Protein AF-A0A8E2AGD1-F1 (afdb_monomer_lite)

Secondary structure (DSSP, 8-state):
---HHHHHHHHHHHHHHHHHHHHTT--SS--HHHHHHHHHHHTTT-TTHHHHHHHHHHHHTTT-TTHHHHHHSHHHHHHHHHHHHHTPPP--PPPPPPHHHHHHHHHHHHHH--HHHHHHHH-

Foldseek 3Di:
DDDPVRLVLLVVLQVLLVCVCVVVVHDSALALVSLLVQLLVVLVPDLCSVVSLVSNCVVCCVVHVCSVVSCVPPSNVVSNVVSNVVPPDPPPDDDPCDPVNLVVLLVVLVVVPDPVSPVVNPD

Organism: NCBI:txid1052685

InterPro domains:
  IPR010998 Integrase/recombinase, N-terminal [G3DSA:1.10.150.130] (1-90)

Sequence (123 aa):
AIELSSAKHYATGARDYISFCLSHSLPLDPTPQTLARYIAYTSRYIASAPKYLTGARHFLRELYPEFEQNRAHPMVQAVIAGSRKVRADPVHRKLPLRTADLLTFANIADMSHDFDDLLFATI

Structure (mmCIF, N/CA/C/O backbone):
data_AF-A0A8E2AGD1-F1
#
_entry.id   AF-A0A8E2AGD1-F1
#
loop_
_atom_site.group_PDB
_atom_site.id
_atom_site.type_symbol
_atom_site.label_atom_id
_atom_site.label_alt_id
_atom_site.label_comp_id
_atom_site.label_asym_id
_atom_site.label_entity_id
_atom_site.label_seq_id
_atom_site.pdbx_PDB_ins_code
_atom_site.Cartn_x
_atom_site.Cartn_y
_atom_site.Cartn_z
_atom_site.occupancy
_atom_site.B_iso_or_equiv
_atom_site.auth_seq_id
_atom_site.auth_comp_id
_atom_site.auth_asym_id
_atom_site.auth_atom_id
_atom_site.pdbx_PDB_model_num
ATOM 1 N N . ALA A 1 1 ? -17.590 15.506 -8.412 1.00 50.31 1 ALA A N 1
ATOM 2 C CA . ALA A 1 1 ? -18.253 14.185 -8.436 1.00 50.31 1 ALA A CA 1
ATOM 3 C C . ALA A 1 1 ? -17.175 13.105 -8.489 1.00 50.31 1 ALA A C 1
ATOM 5 O O . ALA A 1 1 ? -16.138 13.358 -9.088 1.00 50.31 1 ALA A O 1
ATOM 6 N N . ILE A 1 2 ? -17.357 11.965 -7.816 1.00 56.75 2 ILE A N 1
ATOM 7 C CA . ILE A 1 2 ? -16.399 10.846 -7.876 1.00 56.75 2 ILE A CA 1
ATOM 8 C C . ILE A 1 2 ? -16.702 10.038 -9.143 1.00 56.75 2 ILE A C 1
ATOM 10 O O . ILE A 1 2 ? -17.849 9.660 -9.357 1.00 56.75 2 ILE A O 1
ATOM 14 N N . GLU A 1 3 ? -15.683 9.770 -9.958 1.00 68.12 3 GLU A N 1
ATOM 15 C CA . GLU A 1 3 ? -15.784 8.893 -11.132 1.00 68.12 3 GLU A CA 1
ATOM 16 C C . GLU A 1 3 ? -16.356 7.514 -10.762 1.00 68.12 3 GLU A C 1
ATOM 18 O O . GLU A 1 3 ? -15.960 6.909 -9.759 1.00 68.12 3 GLU A O 1
ATOM 23 N N . LEU A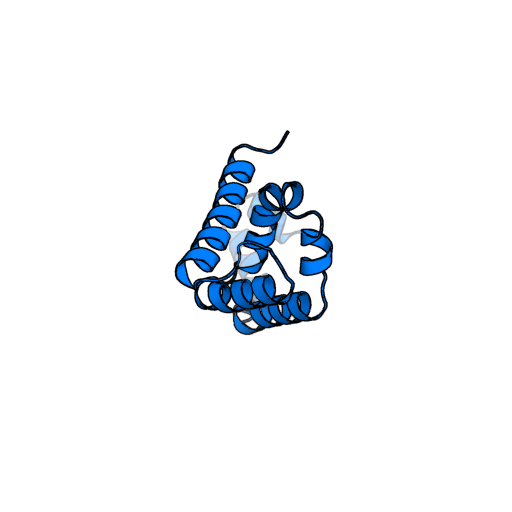 1 4 ? -17.267 6.983 -11.581 1.00 63.03 4 LEU A N 1
ATOM 24 C CA . LEU A 1 4 ? -18.027 5.763 -11.269 1.00 63.03 4 LEU A CA 1
ATOM 25 C C . LEU A 1 4 ? -17.120 4.531 -11.057 1.00 63.03 4 LEU A C 1
ATOM 27 O O . LEU A 1 4 ? -17.408 3.659 -10.234 1.00 63.03 4 LEU A O 1
ATOM 31 N N . SER A 1 5 ? -16.003 4.468 -11.788 1.00 61.12 5 SER A N 1
ATOM 32 C CA . SER A 1 5 ? -14.964 3.437 -11.647 1.00 61.12 5 SER A CA 1
ATOM 33 C C . SER A 1 5 ? -14.234 3.544 -10.304 1.00 61.12 5 SER A C 1
ATOM 35 O O . SER A 1 5 ? -14.063 2.545 -9.601 1.00 61.12 5 SER A O 1
ATOM 37 N N . SER A 1 6 ? -13.894 4.766 -9.893 1.00 63.91 6 SER A N 1
ATOM 38 C CA . SER A 1 6 ? -13.265 5.061 -8.603 1.00 63.91 6 SER A CA 1
ATOM 39 C C . SER A 1 6 ? -14.185 4.708 -7.431 1.00 63.91 6 SER A C 1
ATOM 41 O O . SER A 1 6 ? -13.730 4.113 -6.454 1.00 63.91 6 SER A O 1
ATOM 43 N N . ALA A 1 7 ? -15.491 4.969 -7.549 1.00 64.31 7 ALA A N 1
ATOM 44 C CA . ALA A 1 7 ? -16.475 4.603 -6.528 1.00 64.31 7 ALA A CA 1
ATOM 45 C C . ALA A 1 7 ? -16.558 3.078 -6.303 1.00 64.31 7 ALA A C 1
ATOM 47 O O . ALA A 1 7 ? -16.584 2.614 -5.159 1.00 64.31 7 ALA A O 1
ATOM 48 N N . LYS A 1 8 ? -16.524 2.277 -7.381 1.00 66.00 8 LYS A N 1
ATOM 49 C CA . LYS A 1 8 ? -16.499 0.802 -7.292 1.00 66.00 8 LYS A CA 1
ATOM 50 C C . LYS A 1 8 ? -15.231 0.285 -6.606 1.00 66.00 8 LYS A C 1
ATOM 52 O O . LYS A 1 8 ? -15.304 -0.616 -5.762 1.00 66.00 8 LYS A O 1
ATOM 57 N N . HIS A 1 9 ? -14.074 0.864 -6.924 1.00 67.00 9 HIS A N 1
ATOM 58 C CA . HIS A 1 9 ? -12.815 0.500 -6.273 1.00 67.00 9 HIS A CA 1
ATOM 59 C C . HIS A 1 9 ? -12.804 0.865 -4.785 1.00 67.00 9 HIS A C 1
ATOM 61 O O . HIS A 1 9 ? -12.323 0.077 -3.969 1.00 67.00 9 HIS A O 1
ATOM 67 N N . TYR A 1 10 ? -13.411 1.991 -4.398 1.00 73.19 10 TYR A N 1
ATOM 68 C CA . TYR A 1 10 ? -13.533 2.355 -2.986 1.00 73.19 10 TYR A CA 1
ATOM 69 C C . TYR A 1 10 ? -14.416 1.384 -2.202 1.00 73.19 10 TYR A C 1
ATOM 71 O O . TYR A 1 10 ? -14.033 0.965 -1.107 1.00 73.19 10 TYR A O 1
ATOM 79 N N . ALA A 1 11 ? -15.543 0.954 -2.779 1.00 82.44 11 ALA A N 1
ATOM 80 C CA . ALA A 1 11 ? -16.429 -0.014 -2.133 1.00 82.44 11 ALA A CA 1
ATOM 81 C C . ALA A 1 11 ? -15.743 -1.373 -1.923 1.00 82.44 11 ALA A C 1
ATOM 83 O O . ALA A 1 11 ? -16.004 -2.062 -0.939 1.00 82.44 11 ALA A O 1
ATOM 84 N N . THR A 1 12 ? -14.834 -1.747 -2.827 1.00 86.25 12 THR A N 1
ATOM 85 C CA . THR A 1 12 ? -14.038 -2.977 -2.704 1.00 86.25 12 THR A CA 1
ATOM 86 C C . THR A 1 12 ? -13.119 -2.916 -1.483 1.00 86.25 12 THR A C 1
ATOM 88 O O . THR A 1 12 ? -13.115 -3.847 -0.685 1.00 86.25 12 THR A O 1
ATOM 91 N N . GLY A 1 13 ? -12.415 -1.797 -1.278 1.00 87.19 13 GLY A N 1
ATOM 92 C CA . GLY A 1 13 ? -11.527 -1.622 -0.123 1.00 87.19 13 GLY A CA 1
ATOM 93 C C . GLY A 1 13 ? -12.251 -1.680 1.227 1.00 87.19 13 GLY A C 1
ATOM 94 O O . GLY A 1 13 ? -11.738 -2.279 2.168 1.00 87.19 13 GLY A O 1
ATOM 95 N N . ALA A 1 14 ? -13.455 -1.105 1.318 1.00 90.06 14 ALA A N 1
ATOM 96 C CA . ALA A 1 14 ? -14.268 -1.176 2.533 1.00 90.06 14 ALA A CA 1
ATOM 97 C C . ALA A 1 14 ? -14.782 -2.600 2.811 1.00 90.06 14 ALA A C 1
ATOM 99 O O . ALA A 1 14 ? -14.691 -3.078 3.940 1.00 90.06 14 ALA A O 1
ATOM 100 N N . ARG A 1 15 ? -15.278 -3.299 1.779 1.00 92.00 15 ARG A N 1
ATOM 101 C CA . ARG A 1 15 ? -15.746 -4.690 1.907 1.00 92.00 15 ARG A CA 1
ATOM 102 C C . ARG A 1 15 ? -14.629 -5.642 2.317 1.00 92.00 15 ARG A C 1
ATOM 104 O O . ARG A 1 15 ? -14.869 -6.508 3.153 1.00 92.00 15 ARG A O 1
ATOM 111 N N . ASP A 1 16 ? -13.434 -5.470 1.756 1.00 93.00 16 ASP A N 1
ATOM 112 C CA . ASP A 1 16 ? -12.268 -6.293 2.088 1.00 93.00 16 ASP A CA 1
ATOM 113 C C . ASP A 1 16 ? -11.872 -6.124 3.561 1.00 93.00 16 ASP A C 1
ATOM 115 O O . ASP A 1 16 ? -11.746 -7.107 4.290 1.00 93.00 16 ASP A O 1
ATOM 119 N N . TYR A 1 17 ? -11.807 -4.877 4.043 1.00 94.50 17 TYR A N 1
ATOM 120 C CA . TYR A 1 17 ? -11.536 -4.583 5.452 1.00 94.50 17 TYR A CA 1
ATOM 121 C C . TYR A 1 17 ? -12.589 -5.183 6.399 1.00 94.50 17 TYR A C 1
ATOM 123 O O . TYR A 1 17 ? -12.237 -5.837 7.379 1.00 94.50 17 TYR A O 1
ATOM 131 N N . ILE A 1 18 ? -13.881 -5.012 6.094 1.00 94.00 18 ILE A N 1
ATOM 132 C CA . ILE A 1 18 ? -14.968 -5.577 6.911 1.00 94.00 18 ILE A CA 1
ATOM 133 C C . ILE A 1 18 ? -14.879 -7.107 6.931 1.00 94.00 18 ILE A C 1
ATOM 135 O O . ILE A 1 18 ? -14.966 -7.715 7.996 1.00 94.00 18 ILE A O 1
ATOM 139 N N . SER A 1 19 ? -14.653 -7.733 5.774 1.00 95.50 19 SER A N 1
ATOM 140 C CA . SER A 1 19 ? -14.522 -9.191 5.663 1.00 95.50 19 SER A CA 1
ATOM 141 C C . SER A 1 19 ? -13.323 -9.711 6.458 1.00 95.50 19 SER A C 1
ATOM 143 O O . SER A 1 19 ? -13.429 -10.734 7.139 1.00 95.50 19 SER A O 1
ATOM 145 N N . PHE A 1 20 ? -12.197 -8.992 6.437 1.00 96.25 20 PHE A N 1
ATOM 146 C 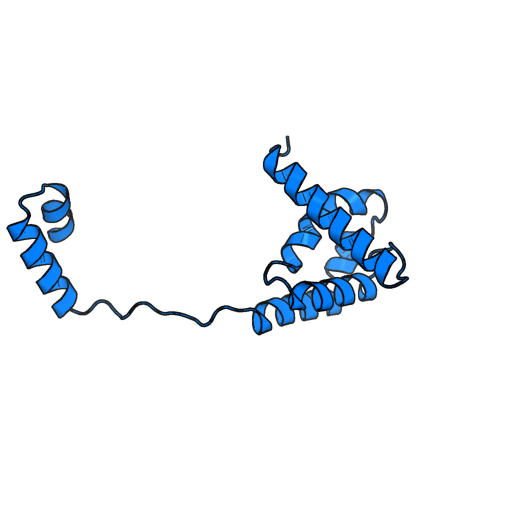CA . PHE A 1 20 ? -11.038 -9.285 7.279 1.00 96.25 20 PHE A CA 1
ATOM 147 C C . PHE A 1 20 ? -11.399 -9.238 8.768 1.00 96.25 20 PHE A C 1
ATOM 149 O O . PHE A 1 20 ? -11.111 -10.193 9.490 1.00 96.25 20 PHE A O 1
ATOM 156 N N . CYS A 1 21 ? -12.063 -8.175 9.226 1.00 96.69 21 CYS A N 1
ATOM 157 C CA . CYS A 1 21 ? -12.432 -8.055 10.633 1.00 96.69 21 CYS A CA 1
ATOM 158 C C . CYS A 1 21 ? -13.396 -9.165 11.071 1.00 96.69 21 CYS A C 1
ATOM 160 O O . CYS A 1 21 ? -13.152 -9.809 12.089 1.00 96.69 21 CYS A O 1
ATOM 162 N N . LEU A 1 22 ? -14.434 -9.450 10.277 1.00 97.19 22 LEU A N 1
ATOM 163 C CA . LEU A 1 22 ? -15.408 -10.502 10.582 1.00 97.19 22 LEU A CA 1
ATOM 164 C C . LEU A 1 22 ? -14.769 -11.897 10.611 1.00 97.19 22 LEU A C 1
ATOM 166 O O . LEU A 1 22 ? -15.014 -12.662 11.538 1.00 97.19 22 LEU A O 1
ATOM 170 N N . SER A 1 23 ? -13.916 -12.218 9.634 1.00 97.31 23 SER A N 1
ATOM 171 C CA . SER A 1 23 ? -13.246 -13.529 9.560 1.00 97.31 23 SER A CA 1
ATOM 172 C C . SER A 1 23 ? -12.233 -13.775 10.681 1.00 97.31 23 SER A C 1
ATOM 174 O O . SER A 1 23 ? -11.959 -14.926 11.010 1.00 97.31 23 SER A O 1
ATOM 176 N N . HIS A 1 24 ? -11.690 -12.713 11.281 1.00 96.88 24 HIS A N 1
ATOM 177 C CA . HIS A 1 24 ? -10.707 -12.797 12.364 1.00 96.88 24 HIS A CA 1
ATOM 178 C C . HIS A 1 24 ? -11.292 -12.432 13.734 1.00 96.88 24 HIS A C 1
ATOM 180 O O . HIS A 1 24 ? -10.533 -12.266 14.690 1.00 96.88 24 HIS A O 1
ATOM 186 N N . SER A 1 25 ? -12.618 -12.287 13.838 1.00 96.75 25 SER A N 1
ATOM 187 C CA . SER A 1 25 ? -13.310 -11.874 15.067 1.00 96.75 25 SER A CA 1
ATOM 188 C C . SER A 1 25 ? -12.734 -10.586 15.676 1.00 96.75 25 SER A C 1
ATOM 190 O O . SER A 1 25 ? -12.612 -10.453 16.894 1.00 96.75 25 SER A O 1
ATOM 192 N N . LEU A 1 26 ? -12.336 -9.638 14.822 1.00 96.00 26 LEU A N 1
ATOM 193 C CA . LEU A 1 26 ? -11.817 -8.332 15.217 1.00 96.00 26 LEU A CA 1
ATOM 194 C C . LEU A 1 26 ? -12.929 -7.273 15.180 1.00 96.00 26 LEU A C 1
ATOM 196 O O . LEU A 1 26 ? -13.821 -7.347 14.331 1.00 96.00 26 LEU A O 1
ATOM 200 N N . PRO A 1 27 ? -12.859 -6.242 16.041 1.00 95.00 27 PRO A N 1
ATOM 201 C CA . PRO A 1 27 ? -13.751 -5.094 15.946 1.00 95.00 27 PRO A CA 1
ATOM 202 C C . PRO A 1 27 ? -13.654 -4.410 14.576 1.00 95.00 27 PRO A C 1
ATOM 204 O O . PRO A 1 27 ? -12.573 -4.320 13.991 1.00 95.00 27 PRO A O 1
ATOM 207 N N . LEU A 1 28 ? -14.780 -3.874 14.096 1.00 94.31 28 LEU A N 1
ATOM 208 C CA . LEU A 1 28 ? -14.819 -3.050 12.881 1.00 94.31 28 LEU A CA 1
ATOM 209 C C . LEU A 1 28 ? -14.176 -1.670 13.077 1.00 94.31 28 LEU A C 1
ATOM 211 O O . LEU A 1 28 ? -13.919 -0.983 12.094 1.00 94.31 28 LEU A O 1
ATOM 215 N N . ASP A 1 29 ? -13.920 -1.277 14.328 1.00 95.19 29 ASP A N 1
ATOM 216 C CA . ASP A 1 29 ? -13.252 -0.024 14.659 1.00 95.19 29 ASP A CA 1
ATOM 217 C C . ASP A 1 29 ? -11.799 -0.018 14.124 1.00 95.19 29 ASP A C 1
ATOM 219 O O . ASP A 1 29 ? -10.974 -0.861 14.523 1.00 95.19 29 ASP A O 1
ATOM 223 N N . PRO A 1 30 ? -11.462 0.920 13.221 1.00 95.62 30 PRO A N 1
ATOM 224 C CA . PRO A 1 30 ? -10.159 1.046 12.586 1.00 95.62 30 PRO A CA 1
ATOM 225 C C . PRO A 1 30 ? -9.120 1.672 13.524 1.00 95.62 30 PRO A C 1
ATOM 227 O O . PRO A 1 30 ? -8.527 2.712 13.231 1.00 95.62 30 PRO A O 1
ATOM 230 N N . THR A 1 31 ? -8.847 1.001 14.643 1.00 96.94 31 THR A N 1
ATOM 231 C CA . THR A 1 31 ? -7.743 1.350 15.546 1.00 96.94 31 THR A CA 1
ATOM 232 C C . THR A 1 31 ? -6.389 1.183 14.842 1.00 96.94 31 THR A C 1
ATOM 234 O O . THR A 1 31 ? -6.277 0.385 13.898 1.00 96.94 31 THR A O 1
ATOM 237 N N . PRO A 1 32 ? -5.311 1.844 15.310 1.00 97.69 32 PRO A N 1
ATOM 238 C CA . PRO A 1 32 ? -3.980 1.663 14.733 1.00 97.69 32 PRO A CA 1
ATOM 239 C C . PRO A 1 32 ? -3.561 0.189 14.667 1.00 97.69 32 PRO A C 1
ATOM 241 O O . PRO A 1 32 ? -2.965 -0.253 13.686 1.00 97.69 32 PRO A O 1
ATOM 244 N N . GLN A 1 33 ? -3.914 -0.598 15.689 1.00 97.44 33 GLN A N 1
ATOM 245 C CA . GLN A 1 33 ? -3.593 -2.021 15.754 1.00 97.44 33 GLN A CA 1
ATOM 246 C C . GLN A 1 33 ? -4.360 -2.830 14.701 1.00 97.44 33 GLN A C 1
ATOM 248 O O . GLN A 1 33 ? -3.759 -3.664 14.018 1.00 97.44 33 GLN A O 1
ATOM 253 N N . THR A 1 34 ? -5.665 -2.585 14.548 1.00 97.00 34 THR A N 1
ATOM 254 C CA . THR A 1 34 ? -6.501 -3.275 13.554 1.00 97.00 34 THR A CA 1
ATOM 255 C C . THR A 1 34 ? -6.047 -2.940 12.136 1.00 97.00 34 THR A C 1
ATOM 257 O O . THR A 1 34 ? -5.862 -3.845 11.322 1.00 97.00 34 THR A O 1
ATOM 260 N N . LEU A 1 35 ? -5.783 -1.660 11.850 1.00 96.38 35 LEU A N 1
ATOM 261 C CA . LEU A 1 35 ? -5.285 -1.210 10.548 1.00 96.38 35 LEU A CA 1
ATOM 262 C C . LEU A 1 35 ? -3.916 -1.816 10.215 1.00 96.38 35 LEU A C 1
ATOM 264 O O . LEU A 1 35 ? -3.714 -2.300 9.101 1.00 96.38 35 LEU A O 1
ATOM 268 N N . ALA A 1 36 ? -2.989 -1.841 11.177 1.00 96.75 36 ALA A N 1
ATOM 269 C CA . ALA A 1 36 ? -1.680 -2.463 11.002 1.00 96.75 36 ALA A CA 1
ATOM 270 C C . ALA A 1 36 ? -1.796 -3.970 10.709 1.00 96.75 36 ALA A C 1
ATOM 272 O O . ALA A 1 36 ? -1.162 -4.462 9.775 1.00 96.75 36 ALA A O 1
ATOM 273 N N . ARG A 1 37 ? -2.641 -4.699 11.453 1.00 96.94 37 ARG A N 1
ATOM 274 C CA . ARG A 1 37 ? -2.891 -6.135 11.221 1.00 96.94 37 ARG A CA 1
ATOM 275 C C . ARG A 1 37 ? -3.501 -6.393 9.849 1.00 96.94 37 ARG A C 1
ATOM 277 O O . ARG A 1 37 ? -3.019 -7.274 9.146 1.00 96.94 37 ARG A O 1
ATOM 284 N N . TYR A 1 38 ? -4.500 -5.603 9.461 1.00 96.44 38 TYR A N 1
ATOM 285 C CA . TYR A 1 38 ? -5.121 -5.69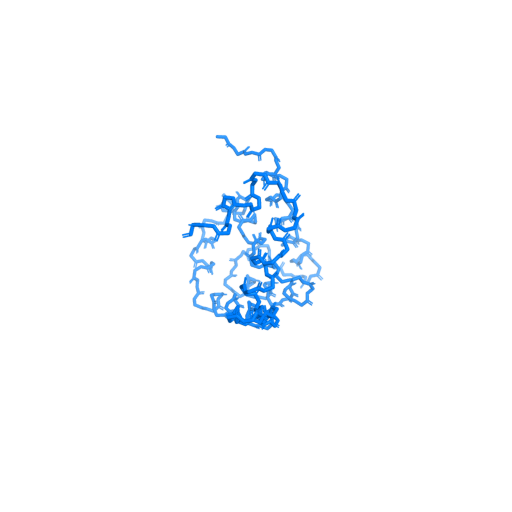2 8.143 1.00 96.44 38 TYR A CA 1
ATOM 286 C C . TYR A 1 38 ? -4.089 -5.498 7.030 1.00 96.44 38 TYR A C 1
ATOM 288 O O . TYR A 1 38 ? -3.946 -6.363 6.171 1.00 96.44 38 TYR A O 1
ATOM 296 N N . ILE A 1 39 ? -3.293 -4.421 7.073 1.00 95.88 39 ILE A N 1
ATOM 297 C CA . ILE A 1 39 ? -2.268 -4.178 6.047 1.00 95.88 39 ILE A CA 1
ATOM 298 C C . ILE A 1 39 ? -1.262 -5.324 6.013 1.00 95.88 39 ILE A C 1
ATOM 300 O O . ILE A 1 39 ? -0.961 -5.814 4.927 1.00 95.88 39 ILE A O 1
ATOM 304 N N . ALA A 1 40 ? -0.746 -5.765 7.162 1.00 95.25 40 ALA A N 1
ATOM 305 C CA . ALA A 1 40 ? 0.222 -6.857 7.220 1.00 95.25 40 ALA A CA 1
ATOM 306 C C . ALA A 1 40 ? -0.343 -8.158 6.620 1.00 95.25 40 ALA A C 1
ATOM 308 O O . ALA A 1 40 ? 0.331 -8.806 5.817 1.00 95.25 40 ALA A O 1
ATOM 309 N N . TYR A 1 41 ? -1.591 -8.500 6.956 1.00 95.38 41 TYR A N 1
ATOM 310 C CA . TYR A 1 41 ? -2.292 -9.670 6.432 1.00 95.38 41 TYR A CA 1
ATOM 311 C C . TYR A 1 41 ? -2.529 -9.563 4.923 1.00 95.38 41 TYR A C 1
ATOM 313 O O . TYR A 1 41 ? -2.083 -10.420 4.164 1.00 95.38 41 TYR A O 1
ATOM 321 N N . THR A 1 42 ? -3.167 -8.490 4.458 1.00 93.44 42 THR A N 1
ATOM 322 C CA . THR A 1 42 ? -3.540 -8.321 3.046 1.00 93.44 42 THR A CA 1
ATOM 323 C C . THR A 1 42 ? -2.305 -8.177 2.153 1.00 93.44 42 THR A C 1
ATOM 325 O O . THR A 1 42 ? -2.275 -8.691 1.033 1.00 93.44 42 THR A O 1
ATOM 328 N N . SER A 1 43 ? -1.221 -7.590 2.674 1.00 92.94 43 SER A N 1
ATOM 329 C CA . SER A 1 43 ? 0.071 -7.508 1.976 1.00 92.94 43 SER A CA 1
ATOM 330 C C . SER A 1 43 ? 0.732 -8.869 1.754 1.00 92.94 43 SER A C 1
ATOM 332 O O . SER A 1 43 ? 1.689 -8.964 0.986 1.00 92.94 43 SER A O 1
ATOM 334 N N . ARG A 1 44 ? 0.249 -9.944 2.393 1.00 91.31 44 ARG A N 1
ATOM 335 C CA . ARG A 1 44 ? 0.667 -11.317 2.078 1.00 91.31 44 ARG A CA 1
ATOM 336 C C . ARG A 1 44 ? 0.137 -11.795 0.720 1.00 91.31 44 ARG A C 1
ATOM 338 O O . ARG A 1 44 ? 0.744 -12.673 0.107 1.00 91.31 44 ARG A O 1
ATOM 345 N N . TYR A 1 45 ? -0.964 -11.229 0.250 1.00 90.19 45 TYR A N 1
ATOM 346 C CA . TYR A 1 45 ? -1.645 -11.702 -0.953 1.00 90.19 45 TYR A CA 1
ATOM 347 C C . TYR A 1 45 ? -1.514 -10.711 -2.107 1.00 90.19 45 TYR A C 1
ATOM 349 O O . TYR A 1 45 ? -1.384 -11.134 -3.251 1.00 90.19 45 TYR A O 1
ATOM 357 N N . ILE A 1 46 ? -1.482 -9.404 -1.818 1.00 89.44 46 ILE A N 1
ATOM 358 C CA . ILE A 1 46 ? -1.414 -8.356 -2.844 1.00 89.44 46 ILE A CA 1
ATOM 359 C C . ILE A 1 46 ? -0.431 -7.239 -2.471 1.00 89.44 46 ILE A C 1
ATOM 361 O O . ILE A 1 46 ? -0.411 -6.751 -1.344 1.00 89.44 46 ILE A O 1
ATOM 365 N N . ALA A 1 47 ? 0.346 -6.752 -3.442 1.00 86.56 47 ALA A N 1
ATOM 366 C CA . ALA A 1 47 ? 1.252 -5.611 -3.242 1.00 86.56 47 ALA A CA 1
ATOM 367 C C . ALA A 1 47 ? 0.498 -4.282 -3.032 1.00 86.56 47 ALA A C 1
ATOM 369 O O . ALA A 1 47 ? 0.990 -3.345 -2.403 1.00 86.56 47 ALA A O 1
ATOM 370 N N . SER A 1 48 ? -0.734 -4.193 -3.539 1.00 86.69 48 SER A N 1
ATOM 371 C CA . SER A 1 48 ? -1.568 -2.993 -3.476 1.00 86.69 48 SER A CA 1
ATOM 372 C C . SER A 1 48 ? -2.365 -2.835 -2.178 1.00 86.69 48 SER A C 1
ATOM 374 O O . SER A 1 48 ? -3.180 -1.917 -2.110 1.00 86.69 48 SER A O 1
ATOM 376 N N . ALA A 1 49 ? -2.154 -3.673 -1.158 1.00 88.81 49 ALA A N 1
ATOM 377 C CA . ALA A 1 49 ? -2.926 -3.647 0.091 1.00 88.81 49 ALA A CA 1
ATOM 378 C C . ALA A 1 49 ? -3.049 -2.242 0.729 1.00 88.81 49 ALA A C 1
ATOM 380 O O . ALA A 1 49 ? -4.167 -1.834 1.053 1.00 88.81 49 ALA A O 1
ATOM 381 N N . PRO A 1 50 ? -1.988 -1.407 0.813 1.00 87.81 50 PRO A N 1
ATOM 382 C CA . PRO A 1 50 ? -2.124 -0.054 1.361 1.00 87.81 50 PRO A CA 1
ATOM 383 C C . PRO A 1 50 ? -3.080 0.865 0.582 1.00 87.81 50 PRO A C 1
ATOM 385 O O . PRO A 1 50 ? -3.607 1.820 1.154 1.00 87.81 50 PRO A O 1
ATOM 388 N N . LYS A 1 51 ? -3.319 0.606 -0.714 1.00 88.06 51 LYS A N 1
ATOM 389 C CA . LYS A 1 51 ? -4.264 1.388 -1.533 1.00 88.06 51 LYS A CA 1
ATOM 390 C C . LYS A 1 51 ? -5.713 1.141 -1.107 1.00 88.06 51 LYS A C 1
ATOM 392 O O . LYS A 1 51 ? -6.538 2.043 -1.220 1.00 88.06 51 LYS A O 1
ATOM 397 N N . TYR A 1 52 ? -6.012 -0.039 -0.565 1.00 88.56 52 TYR A N 1
ATOM 398 C CA . TYR A 1 52 ? -7.366 -0.420 -0.161 1.00 88.56 52 TYR A CA 1
ATOM 399 C C . TYR A 1 52 ? -7.833 0.393 1.050 1.00 88.56 52 TYR A C 1
ATOM 401 O O . TYR A 1 52 ? -9.017 0.704 1.147 1.00 88.56 52 TYR A O 1
ATOM 409 N N . LEU A 1 53 ? -6.908 0.857 1.902 1.00 88.25 53 LEU A N 1
ATOM 410 C CA . LEU A 1 53 ? -7.226 1.799 2.980 1.00 88.25 53 LEU A CA 1
ATOM 411 C C . LEU A 1 53 ? -7.755 3.139 2.477 1.00 88.25 53 LEU A C 1
ATOM 413 O O . LEU A 1 53 ? -8.557 3.765 3.158 1.00 88.25 53 LEU A O 1
ATOM 417 N N . THR A 1 54 ? -7.334 3.590 1.295 1.00 86.06 54 THR A N 1
ATOM 418 C CA . THR A 1 54 ? -7.888 4.813 0.700 1.00 86.06 54 THR A CA 1
ATOM 419 C C . THR A 1 54 ? -9.357 4.615 0.318 1.00 86.06 54 THR A C 1
ATOM 421 O O . THR A 1 54 ? -10.151 5.534 0.488 1.00 86.06 54 THR A O 1
ATOM 424 N N . GLY A 1 55 ? -9.734 3.413 -0.131 1.00 84.00 55 GLY A N 1
ATOM 425 C CA . GLY A 1 55 ? -11.133 3.051 -0.364 1.00 84.00 55 GLY A CA 1
ATOM 426 C C . GLY A 1 55 ? -11.926 2.889 0.928 1.00 84.00 55 GLY A C 1
ATOM 427 O O . GLY A 1 55 ? -13.001 3.467 1.063 1.00 84.00 55 GLY A O 1
ATOM 428 N N . ALA A 1 56 ? -11.357 2.186 1.909 1.00 87.62 56 ALA A N 1
ATOM 429 C CA . ALA A 1 56 ? -11.966 2.000 3.222 1.00 87.62 56 ALA A CA 1
ATOM 430 C C . ALA A 1 56 ? -12.228 3.342 3.927 1.00 87.62 56 ALA A C 1
ATOM 432 O O . ALA A 1 56 ? -13.320 3.550 4.444 1.00 87.62 56 ALA A O 1
ATOM 433 N N . ARG A 1 57 ? -11.284 4.293 3.850 1.00 89.62 57 ARG A N 1
ATOM 434 C CA . ARG A 1 57 ? -11.434 5.667 4.357 1.00 89.62 57 ARG A CA 1
ATOM 435 C C . ARG A 1 57 ? -12.741 6.315 3.916 1.00 89.62 57 ARG A C 1
ATOM 437 O O . ARG A 1 57 ? -13.390 6.964 4.725 1.00 89.62 57 ARG A O 1
ATOM 444 N N . HIS A 1 58 ? -13.100 6.186 2.637 1.00 86.69 58 HIS A N 1
ATOM 445 C CA . HIS A 1 58 ? -14.264 6.872 2.079 1.00 86.69 58 HIS A CA 1
ATOM 446 C C . HIS A 1 58 ? -15.559 6.484 2.804 1.00 86.69 58 HIS A C 1
ATOM 448 O O . HIS A 1 58 ? -16.366 7.360 3.081 1.00 86.69 58 HIS A O 1
ATOM 454 N N . PHE A 1 59 ? -15.704 5.206 3.160 1.00 86.38 59 PHE A N 1
ATOM 455 C CA . PHE A 1 59 ? -16.899 4.673 3.818 1.00 86.38 59 PHE A CA 1
ATOM 456 C C . PHE A 1 59 ? -16.799 4.661 5.347 1.00 86.38 59 PHE A C 1
ATOM 458 O O . PHE A 1 59 ? -17.797 4.843 6.031 1.00 86.38 59 PHE A O 1
ATOM 465 N N . LEU A 1 60 ? -15.603 4.443 5.899 1.00 88.12 60 LEU A N 1
ATOM 466 C CA . LEU A 1 60 ? -15.417 4.288 7.342 1.00 88.12 60 LEU A CA 1
ATOM 467 C C . LEU A 1 60 ? -15.268 5.619 8.074 1.00 88.12 60 LEU A C 1
ATOM 469 O O . LEU A 1 60 ? -15.588 5.677 9.253 1.00 88.12 60 LEU A O 1
ATOM 473 N N . ARG A 1 61 ? -14.814 6.690 7.411 1.00 88.50 61 ARG A N 1
ATOM 474 C CA . ARG A 1 61 ? -14.562 7.983 8.072 1.00 88.50 61 ARG A CA 1
ATOM 475 C C . ARG A 1 61 ? -15.821 8.611 8.676 1.00 88.50 61 ARG A C 1
ATOM 477 O O . ARG A 1 61 ? -15.715 9.292 9.685 1.00 88.50 61 ARG A O 1
ATOM 484 N N . GLU A 1 62 ? -16.989 8.405 8.069 1.00 87.69 62 GLU A N 1
ATOM 485 C CA . GLU A 1 62 ? -18.256 8.936 8.599 1.00 87.69 62 GLU A CA 1
ATOM 486 C C . GLU A 1 62 ? -18.679 8.236 9.897 1.00 87.69 62 GLU A C 1
ATOM 488 O O . GLU A 1 62 ? -19.274 8.864 10.766 1.00 87.69 62 GLU A O 1
ATOM 493 N N . LEU A 1 63 ? -18.330 6.955 10.045 1.00 91.56 63 LEU A N 1
ATOM 494 C CA . LEU A 1 63 ? -18.632 6.150 11.232 1.00 91.56 63 LEU A CA 1
ATOM 495 C C . LEU A 1 63 ? -17.525 6.236 12.293 1.00 91.56 63 LEU A C 1
ATOM 497 O O . LEU A 1 63 ? -17.798 6.142 13.486 1.00 91.56 63 LEU A O 1
ATOM 501 N N . TYR A 1 64 ? -16.281 6.423 11.853 1.00 93.19 64 TYR A N 1
ATOM 502 C CA . TYR A 1 64 ? -15.076 6.447 12.674 1.00 93.19 64 TYR A CA 1
ATOM 503 C C . TYR A 1 64 ? -14.251 7.701 12.335 1.00 93.19 64 TYR A C 1
ATOM 505 O O . TYR A 1 64 ? -13.348 7.638 11.491 1.00 93.19 64 TYR A O 1
ATOM 513 N N . PRO A 1 65 ? -14.533 8.851 12.978 1.00 92.62 65 PRO A N 1
ATOM 514 C CA . PRO A 1 65 ? -13.858 10.123 12.691 1.00 92.62 65 PRO A CA 1
ATOM 515 C C . PRO A 1 65 ? -12.334 10.050 12.862 1.00 92.62 65 PRO A C 1
ATOM 517 O O . PRO A 1 65 ? -11.580 10.639 12.086 1.00 92.62 65 PRO A O 1
ATOM 520 N N . GLU A 1 66 ? -11.884 9.228 13.812 1.00 94.69 66 GLU A N 1
ATOM 521 C CA . GLU A 1 66 ? -10.474 8.998 14.145 1.00 94.69 66 GLU A CA 1
ATOM 522 C C . GLU A 1 66 ? -9.713 8.167 13.099 1.00 94.69 66 GLU A C 1
ATOM 524 O O . GLU A 1 66 ? -8.507 7.959 13.232 1.00 94.69 66 GLU A O 1
ATOM 529 N N . PHE A 1 67 ? -10.376 7.692 12.034 1.00 94.25 67 PHE A N 1
ATOM 530 C CA . PHE A 1 67 ? -9.759 6.843 11.008 1.00 94.25 67 PHE A CA 1
ATOM 531 C C . PHE A 1 67 ? -8.455 7.437 10.461 1.00 94.25 67 PHE A C 1
ATOM 533 O O . PHE A 1 67 ? -7.458 6.732 10.307 1.00 94.25 67 PHE A O 1
ATOM 540 N N . GLU A 1 68 ? -8.448 8.736 10.156 1.00 92.56 68 GLU A N 1
ATOM 541 C CA . GLU A 1 68 ? -7.282 9.394 9.561 1.00 92.56 68 GLU A CA 1
ATOM 542 C C . GLU A 1 68 ? -6.123 9.517 10.546 1.00 92.56 68 GLU A C 1
ATOM 544 O O . GLU A 1 68 ? -4.980 9.241 10.174 1.00 92.56 68 GLU A O 1
ATOM 549 N N . GLN A 1 69 ? -6.415 9.853 11.802 1.00 96.19 69 GLN A N 1
ATOM 550 C CA . GLN A 1 69 ? -5.417 9.901 12.866 1.00 96.19 69 GLN A CA 1
ATOM 551 C C . GLN A 1 69 ? -4.838 8.507 13.132 1.00 96.19 69 GLN A C 1
ATOM 553 O O . GLN A 1 69 ? -3.618 8.333 13.180 1.00 96.19 69 GLN A O 1
ATOM 558 N N . ASN A 1 70 ? -5.696 7.488 13.192 1.00 96.44 70 ASN A N 1
ATOM 559 C CA . ASN A 1 70 ? -5.285 6.100 13.385 1.00 96.44 70 ASN A CA 1
ATOM 560 C C . ASN A 1 70 ? -4.454 5.575 12.212 1.00 96.44 70 ASN A C 1
ATOM 562 O O . ASN A 1 70 ? -3.470 4.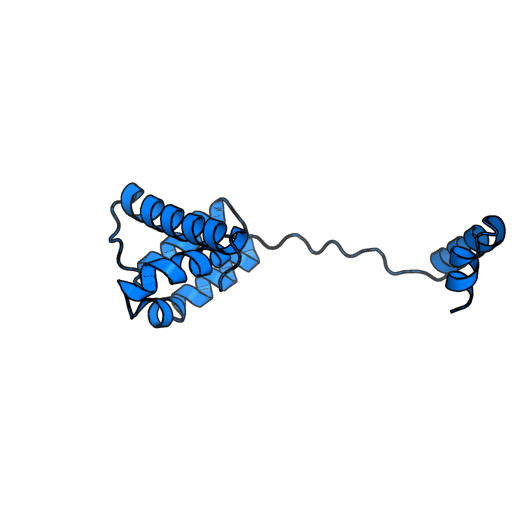863 12.416 1.00 96.44 70 ASN A O 1
ATOM 566 N N . ARG A 1 71 ? -4.798 5.955 10.978 1.00 95.00 71 ARG A N 1
ATOM 567 C CA . ARG A 1 71 ? -4.012 5.629 9.782 1.00 95.00 71 ARG A CA 1
ATOM 568 C C . ARG A 1 71 ? -2.659 6.338 9.777 1.00 95.00 71 ARG A C 1
ATOM 570 O O . ARG A 1 71 ? -1.677 5.753 9.317 1.00 95.00 71 ARG A O 1
ATOM 577 N N . ALA A 1 72 ? -2.593 7.579 10.251 1.00 95.94 72 ALA A N 1
ATOM 578 C CA . ALA A 1 72 ? -1.354 8.350 10.360 1.00 95.94 72 ALA A CA 1
ATOM 579 C C . ALA A 1 72 ? -0.447 7.877 11.511 1.00 95.94 72 ALA A C 1
ATOM 581 O O . ALA A 1 72 ? 0.723 8.253 11.553 1.00 95.94 72 ALA A O 1
ATOM 582 N N . HIS A 1 73 ? -0.952 7.027 12.410 1.00 98.06 73 HIS A N 1
ATOM 583 C CA . HIS A 1 73 ? -0.193 6.506 13.540 1.00 98.06 73 HIS A CA 1
ATOM 584 C C . HIS A 1 73 ? 1.138 5.857 13.090 1.00 98.06 73 HIS A C 1
ATOM 586 O O . HIS A 1 73 ? 1.136 5.060 12.141 1.00 98.06 73 HIS A O 1
ATOM 592 N N . PRO A 1 74 ? 2.271 6.110 13.783 1.00 98.19 74 PRO A N 1
ATOM 593 C CA . PRO A 1 74 ? 3.597 5.645 13.361 1.00 98.19 74 PRO A CA 1
ATOM 594 C C . PRO A 1 74 ? 3.682 4.141 13.085 1.00 98.19 74 PRO A C 1
ATOM 596 O O . PRO A 1 74 ? 4.291 3.719 12.107 1.00 98.19 74 PRO A O 1
ATOM 599 N N . MET A 1 75 ? 3.008 3.325 13.900 1.00 97.88 75 MET A N 1
ATOM 600 C CA . MET A 1 75 ? 2.934 1.872 13.697 1.00 97.88 75 MET A CA 1
ATOM 601 C C . MET A 1 75 ? 2.301 1.495 12.350 1.00 97.88 75 MET A C 1
ATOM 603 O O . MET A 1 75 ? 2.815 0.628 11.647 1.00 97.88 75 MET A O 1
ATOM 607 N N . VAL A 1 76 ? 1.201 2.151 11.969 1.00 97.25 76 VAL A N 1
ATOM 608 C CA . VAL A 1 76 ? 0.517 1.876 10.699 1.00 97.25 76 VAL A CA 1
ATOM 609 C C . VAL A 1 76 ? 1.408 2.295 9.534 1.00 97.25 76 VAL A C 1
ATOM 611 O O . VAL A 1 76 ? 1.579 1.532 8.584 1.00 97.25 76 VAL A O 1
ATOM 614 N N . GLN A 1 77 ? 2.045 3.463 9.633 1.00 97.31 77 GLN A N 1
ATOM 615 C CA . GLN A 1 77 ? 2.982 3.944 8.617 1.00 97.31 77 GLN A CA 1
ATOM 616 C C . GLN A 1 77 ? 4.199 3.024 8.462 1.00 97.31 77 GLN A C 1
ATOM 618 O O . GLN A 1 77 ? 4.588 2.712 7.335 1.00 97.31 77 GLN A O 1
ATOM 623 N N . ALA A 1 78 ? 4.751 2.514 9.565 1.00 97.44 78 ALA A N 1
ATOM 624 C CA . ALA A 1 78 ? 5.847 1.550 9.541 1.00 97.44 78 ALA A CA 1
ATOM 625 C C . ALA A 1 78 ? 5.446 0.243 8.840 1.00 97.44 78 ALA A C 1
ATOM 627 O O . ALA A 1 78 ? 6.196 -0.260 8.002 1.00 97.44 78 ALA A O 1
ATOM 628 N N . VAL A 1 79 ? 4.243 -0.278 9.107 1.00 96.81 79 VAL A N 1
ATOM 629 C CA . VAL A 1 79 ? 3.727 -1.477 8.422 1.00 96.81 79 VAL A CA 1
ATOM 630 C C . VAL A 1 79 ? 3.466 -1.210 6.938 1.00 96.81 79 VAL A C 1
ATOM 632 O O . VAL A 1 79 ? 3.804 -2.048 6.104 1.00 96.81 79 VAL A O 1
ATOM 635 N N . ILE A 1 80 ? 2.941 -0.038 6.569 1.00 95.56 80 ILE A N 1
ATOM 636 C CA . ILE A 1 80 ? 2.791 0.351 5.158 1.00 95.56 80 ILE A CA 1
ATOM 637 C C . ILE A 1 80 ? 4.160 0.391 4.471 1.00 95.56 80 ILE A C 1
ATOM 639 O O . ILE A 1 80 ? 4.318 -0.192 3.397 1.00 95.56 80 ILE A O 1
ATOM 643 N N . ALA A 1 81 ? 5.160 1.028 5.078 1.00 94.94 81 ALA A N 1
ATOM 644 C CA . ALA A 1 81 ? 6.511 1.084 4.527 1.00 94.94 81 ALA A CA 1
ATOM 645 C C . ALA A 1 81 ? 7.124 -0.321 4.386 1.00 94.94 81 ALA A C 1
ATOM 647 O O . ALA A 1 81 ? 7.649 -0.665 3.326 1.00 94.94 81 ALA A O 1
ATOM 648 N N . GLY A 1 82 ? 6.982 -1.159 5.416 1.00 94.19 82 GLY A N 1
ATOM 649 C CA . GLY A 1 82 ? 7.425 -2.551 5.406 1.00 94.19 82 GLY A CA 1
ATOM 650 C C . GLY A 1 82 ? 6.748 -3.374 4.312 1.00 94.19 82 GLY A C 1
ATOM 651 O O . GLY A 1 82 ? 7.430 -4.062 3.557 1.00 94.19 82 GLY A O 1
ATOM 652 N N . SER A 1 83 ? 5.427 -3.247 4.155 1.00 93.12 83 SER A N 1
ATOM 653 C CA . SER A 1 83 ? 4.676 -3.957 3.113 1.00 93.12 83 SER A CA 1
ATOM 654 C C . SER A 1 83 ? 5.158 -3.609 1.707 1.00 93.12 83 SER A C 1
ATOM 656 O O . SER A 1 83 ? 5.383 -4.508 0.899 1.00 93.12 83 SER A O 1
ATOM 658 N N . ARG A 1 84 ? 5.405 -2.319 1.436 1.00 91.12 84 ARG A N 1
ATOM 659 C CA . ARG A 1 84 ? 5.954 -1.853 0.156 1.00 91.12 84 ARG A CA 1
ATOM 660 C C . ARG A 1 84 ? 7.347 -2.410 -0.088 1.00 91.12 84 ARG A C 1
ATOM 662 O O . ARG A 1 84 ? 7.648 -2.766 -1.214 1.00 91.12 84 ARG A O 1
ATOM 669 N N . LYS A 1 85 ? 8.180 -2.499 0.952 1.00 89.94 85 LYS A N 1
ATOM 670 C CA . LYS A 1 85 ? 9.542 -3.033 0.846 1.00 89.94 85 LYS A CA 1
ATOM 671 C C . LYS A 1 85 ? 9.551 -4.538 0.573 1.00 89.94 85 LYS A C 1
ATOM 673 O O . LYS A 1 85 ? 10.276 -4.982 -0.305 1.00 89.94 85 LYS A O 1
ATOM 678 N N . VAL A 1 86 ? 8.747 -5.313 1.302 1.00 89.06 86 VAL A N 1
ATOM 679 C CA . VAL A 1 86 ? 8.668 -6.781 1.152 1.00 89.06 86 VAL A CA 1
ATOM 680 C C . VAL A 1 86 ? 8.059 -7.180 -0.195 1.00 89.06 86 VAL A C 1
ATOM 682 O O . VAL A 1 86 ? 8.393 -8.230 -0.733 1.00 89.06 86 VAL A O 1
ATOM 685 N N . ARG A 1 87 ? 7.163 -6.349 -0.738 1.00 86.88 87 ARG A N 1
ATOM 686 C CA . ARG A 1 87 ? 6.471 -6.577 -2.015 1.00 86.88 87 ARG A CA 1
ATOM 687 C C . ARG A 1 87 ? 6.986 -5.714 -3.160 1.00 86.88 87 ARG A C 1
ATOM 689 O O . ARG A 1 87 ? 6.307 -5.618 -4.175 1.00 86.88 87 ARG A O 1
ATOM 696 N N . ALA A 1 88 ? 8.130 -5.060 -2.990 1.00 83.81 88 ALA A N 1
ATOM 697 C CA . ALA A 1 88 ? 8.735 -4.319 -4.080 1.00 83.81 88 ALA A CA 1
ATOM 698 C C . ALA A 1 88 ? 9.156 -5.312 -5.163 1.00 83.81 88 ALA A C 1
ATOM 700 O O . ALA A 1 88 ? 9.844 -6.292 -4.867 1.00 83.81 88 ALA A O 1
ATOM 701 N N . ASP A 1 89 ? 8.760 -5.043 -6.404 1.00 82.69 89 ASP A N 1
ATOM 702 C CA . ASP A 1 89 ? 9.316 -5.772 -7.532 1.00 82.69 89 ASP A CA 1
ATOM 703 C C . ASP A 1 89 ? 10.831 -5.530 -7.585 1.00 82.69 89 ASP A C 1
ATOM 705 O O . ASP A 1 89 ? 11.298 -4.424 -7.262 1.00 82.69 89 ASP A O 1
ATOM 709 N N . PRO A 1 90 ? 11.622 -6.541 -7.985 1.00 82.00 90 PRO A N 1
ATOM 710 C CA . PRO A 1 90 ? 13.033 -6.334 -8.237 1.00 82.00 90 PRO A CA 1
ATOM 711 C C . PRO A 1 90 ? 13.194 -5.182 -9.225 1.00 82.00 90 PRO A C 1
ATOM 713 O O . PRO A 1 90 ? 12.455 -5.065 -10.204 1.00 82.00 90 PRO A O 1
ATOM 716 N N . VAL A 1 91 ? 14.180 -4.322 -8.983 1.00 82.62 91 VAL A N 1
ATOM 717 C CA . VAL A 1 91 ? 14.473 -3.237 -9.916 1.00 82.62 91 VAL A CA 1
ATOM 718 C C . VAL A 1 91 ? 15.043 -3.846 -11.197 1.00 82.62 91 VAL A C 1
ATOM 720 O O . VAL A 1 91 ? 16.241 -4.106 -11.297 1.00 82.62 91 VAL A O 1
ATOM 723 N N . HIS A 1 92 ? 14.186 -4.052 -12.193 1.00 83.19 92 HIS A N 1
ATOM 724 C CA . HIS A 1 92 ? 14.592 -4.413 -13.544 1.00 83.19 92 HIS A CA 1
ATOM 725 C C . HIS A 1 92 ? 15.024 -3.145 -14.278 1.00 83.19 92 HIS A C 1
ATOM 727 O O . HIS A 1 92 ? 14.209 -2.409 -14.836 1.00 83.19 92 HIS A O 1
ATOM 733 N N . ARG A 1 93 ? 16.325 -2.850 -14.240 1.00 83.62 93 ARG A N 1
ATOM 734 C CA . ARG A 1 93 ? 16.885 -1.759 -15.041 1.00 83.62 93 ARG A CA 1
ATOM 735 C C . ARG A 1 93 ? 16.987 -2.220 -16.490 1.00 83.62 93 ARG A C 1
ATOM 737 O O . ARG A 1 93 ? 17.548 -3.282 -16.754 1.00 83.62 93 ARG A O 1
ATOM 744 N N . LYS A 1 94 ? 16.489 -1.406 -17.424 1.00 84.62 94 LYS A N 1
ATOM 745 C CA . LYS A 1 94 ? 16.896 -1.535 -18.828 1.00 84.62 94 LYS A CA 1
ATOM 746 C C . LYS A 1 94 ? 18.416 -1.367 -18.897 1.00 84.62 94 LYS A C 1
ATOM 748 O O . LYS A 1 94 ? 18.986 -0.610 -18.106 1.00 84.62 94 LYS A O 1
ATOM 753 N N . LEU A 1 95 ? 19.065 -2.093 -19.806 1.00 85.88 95 LEU A N 1
ATOM 754 C CA . LEU A 1 95 ? 20.489 -1.893 -20.059 1.00 85.88 95 LEU A CA 1
ATOM 755 C C . LEU A 1 95 ? 20.732 -0.422 -20.434 1.00 85.88 95 LEU A C 1
ATOM 757 O O . LEU A 1 95 ? 19.864 0.190 -21.063 1.00 85.88 95 LEU A O 1
ATOM 761 N N . PRO A 1 96 ? 21.868 0.163 -20.017 1.00 90.00 96 PRO A N 1
ATOM 762 C CA . PRO A 1 96 ? 22.206 1.514 -20.430 1.00 90.00 96 PRO A CA 1
ATOM 763 C C . PRO A 1 96 ? 22.294 1.555 -21.953 1.00 90.00 96 PRO A C 1
ATOM 765 O O . PRO A 1 96 ? 22.876 0.649 -22.549 1.00 90.00 96 PRO A O 1
ATOM 768 N N . LEU A 1 97 ? 21.737 2.607 -22.549 1.00 90.56 97 LEU A N 1
ATOM 769 C CA . LEU A 1 97 ? 21.863 2.854 -23.977 1.00 90.56 97 LEU A CA 1
ATOM 770 C C . LEU A 1 97 ? 23.339 3.109 -24.290 1.00 90.56 97 LEU A C 1
ATOM 772 O O . LEU A 1 97 ? 23.946 4.037 -23.745 1.00 90.56 97 LEU A O 1
ATOM 776 N N . ARG A 1 98 ? 23.936 2.247 -25.106 1.00 94.12 98 ARG A N 1
ATOM 777 C CA . ARG A 1 98 ? 25.333 2.359 -25.525 1.00 94.12 98 ARG A CA 1
ATOM 778 C C . ARG A 1 98 ? 25.411 3.086 -26.857 1.00 94.12 98 ARG A C 1
ATOM 780 O O . ARG A 1 98 ? 24.471 3.099 -27.645 1.00 94.12 98 ARG A O 1
ATOM 787 N N . THR A 1 99 ? 26.588 3.617 -27.156 1.00 93.25 99 THR A N 1
ATOM 788 C CA . THR A 1 99 ? 26.893 4.193 -28.473 1.00 93.25 99 THR A CA 1
ATOM 789 C C . THR A 1 99 ? 26.656 3.198 -29.613 1.00 93.25 99 THR A C 1
ATOM 791 O O . THR A 1 99 ? 26.170 3.588 -30.666 1.00 93.25 99 THR A O 1
ATOM 794 N N . ALA A 1 100 ? 26.925 1.907 -29.394 1.00 94.00 100 ALA A N 1
ATOM 795 C CA . ALA A 1 100 ? 26.628 0.852 -30.365 1.00 94.00 100 ALA A CA 1
ATOM 796 C C . ALA A 1 100 ? 25.122 0.697 -30.642 1.00 94.00 100 ALA A C 1
ATOM 798 O O . ALA A 1 100 ? 24.735 0.452 -31.784 1.00 94.00 100 ALA A O 1
ATOM 799 N N . ASP A 1 101 ? 24.275 0.880 -29.626 1.00 92.69 101 ASP A N 1
ATOM 800 C CA . ASP A 1 101 ? 22.820 0.814 -29.783 1.00 92.69 101 ASP A CA 1
ATOM 801 C C . ASP A 1 101 ? 22.319 2.009 -30.611 1.00 92.69 101 ASP A C 1
ATOM 803 O O . ASP A 1 101 ? 21.487 1.836 -31.497 1.00 92.69 101 ASP A O 1
ATOM 807 N N . LEU A 1 102 ? 22.893 3.201 -30.388 1.00 91.75 102 LEU A N 1
ATOM 808 C CA . LEU A 1 102 ? 22.602 4.408 -31.175 1.00 91.75 102 LEU A CA 1
ATOM 809 C C . LEU A 1 102 ? 23.018 4.261 -32.642 1.00 91.75 102 LEU A C 1
ATOM 811 O O . LEU A 1 102 ? 22.245 4.595 -33.532 1.00 91.75 102 LEU A O 1
ATOM 815 N N . LEU A 1 103 ? 24.214 3.725 -32.901 1.00 93.25 103 LEU A N 1
ATOM 816 C CA . LEU A 1 103 ? 24.682 3.456 -34.265 1.00 93.25 103 LEU A CA 1
ATOM 817 C C . LEU A 1 103 ? 23.795 2.428 -34.971 1.00 93.25 103 LEU A C 1
ATOM 819 O O . LEU A 1 103 ? 23.475 2.583 -36.145 1.00 93.25 103 LEU A O 1
ATOM 823 N N . THR A 1 104 ? 23.377 1.388 -34.248 1.00 93.56 104 THR A N 1
ATOM 824 C CA . THR A 1 104 ? 22.462 0.374 -34.780 1.00 93.56 104 THR A CA 1
ATOM 825 C C . TH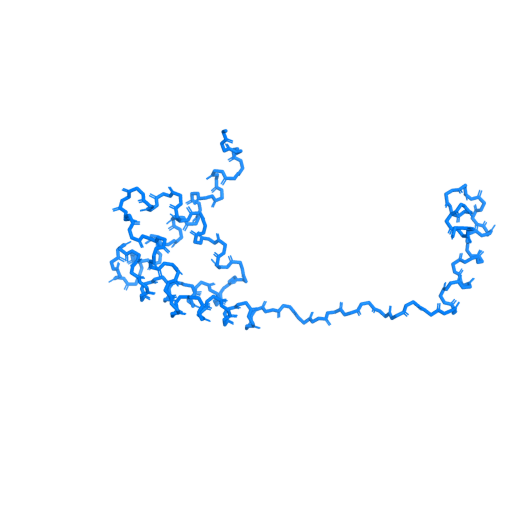R A 1 104 ? 21.123 1.003 -35.149 1.00 93.56 104 THR A C 1
ATOM 827 O O . THR A 1 104 ? 20.626 0.764 -36.245 1.00 93.56 104 THR A O 1
ATOM 830 N N . PHE A 1 105 ? 20.571 1.848 -34.274 1.00 91.94 105 PHE A N 1
ATOM 831 C CA . PHE A 1 105 ? 19.339 2.577 -34.556 1.00 91.94 105 PHE A CA 1
ATOM 832 C C . PHE A 1 105 ? 19.481 3.504 -35.772 1.00 91.94 105 PHE A C 1
ATOM 834 O O . PHE A 1 105 ? 18.641 3.443 -36.662 1.00 91.94 105 PHE A O 1
ATOM 841 N N . ALA A 1 106 ? 20.554 4.297 -35.854 1.00 91.75 106 ALA A N 1
ATOM 842 C CA . ALA A 1 106 ? 20.782 5.212 -36.974 1.00 91.75 106 ALA A CA 1
ATOM 843 C C . ALA A 1 106 ? 20.830 4.475 -38.323 1.00 91.75 106 ALA A C 1
ATOM 845 O O . ALA A 1 106 ? 20.216 4.918 -39.288 1.00 91.75 106 ALA A O 1
ATOM 846 N N . ASN A 1 107 ? 21.484 3.309 -38.371 1.00 92.44 107 ASN A N 1
ATOM 847 C CA . ASN A 1 107 ? 21.518 2.477 -39.576 1.00 92.44 107 ASN A CA 1
ATOM 848 C C . ASN A 1 107 ? 20.132 1.919 -39.938 1.00 92.44 107 ASN A C 1
ATOM 850 O O . ASN A 1 107 ? 19.778 1.865 -41.111 1.00 92.44 107 ASN A O 1
ATOM 854 N N . ILE A 1 108 ? 19.343 1.494 -38.946 1.00 93.81 108 ILE A N 1
ATOM 855 C CA . ILE A 1 108 ? 17.979 0.994 -39.179 1.00 93.81 108 ILE A CA 1
ATOM 856 C C . ILE A 1 108 ? 17.077 2.120 -39.698 1.00 93.81 108 ILE A C 1
ATOM 858 O O . ILE A 1 108 ? 16.338 1.904 -40.655 1.00 93.81 108 ILE A O 1
ATOM 862 N N . ALA A 1 109 ? 17.161 3.309 -39.099 1.00 92.31 109 ALA A N 1
ATOM 863 C CA . ALA A 1 109 ? 16.378 4.473 -39.497 1.00 92.31 109 ALA A CA 1
ATOM 864 C C . ALA A 1 109 ? 16.693 4.913 -40.936 1.00 92.31 109 ALA A C 1
ATOM 866 O O . ALA A 1 109 ? 15.774 5.139 -41.721 1.00 92.31 109 ALA A O 1
ATOM 867 N N . ASP A 1 110 ? 17.976 4.941 -41.307 1.00 89.81 110 ASP A N 1
ATOM 868 C CA . ASP A 1 110 ? 18.418 5.244 -42.675 1.00 89.81 110 ASP A CA 1
ATOM 869 C C . ASP A 1 110 ? 17.872 4.223 -43.692 1.00 89.81 110 ASP A C 1
ATOM 871 O O . ASP A 1 110 ? 17.402 4.581 -44.769 1.00 89.81 110 ASP A O 1
ATOM 875 N N . MET A 1 111 ? 17.834 2.938 -43.321 1.00 91.75 111 MET A N 1
ATOM 876 C CA . MET A 1 111 ? 17.267 1.886 -44.172 1.00 91.75 111 MET A CA 1
ATOM 877 C C . MET A 1 111 ? 15.735 1.928 -44.268 1.00 91.75 111 MET A C 1
ATOM 879 O O . MET A 1 111 ? 15.185 1.530 -45.298 1.00 91.75 111 MET A O 1
ATOM 883 N N . SER A 1 112 ? 15.045 2.386 -43.222 1.00 91.69 112 SER A N 1
ATOM 884 C CA . SER A 1 112 ? 13.577 2.429 -43.142 1.00 91.69 112 SER A CA 1
ATOM 885 C C . SER A 1 112 ? 12.968 3.395 -44.164 1.00 91.69 112 SER A C 1
ATOM 887 O O . SER A 1 112 ? 11.925 3.102 -44.748 1.00 91.69 112 SER A O 1
ATOM 889 N N . HIS A 1 113 ? 13.645 4.522 -44.425 1.00 84.94 113 HIS A N 1
ATOM 890 C CA . HIS A 1 113 ? 13.133 5.657 -45.212 1.00 84.94 113 HIS A CA 1
ATOM 891 C C . HIS A 1 113 ? 11.812 6.252 -44.680 1.00 84.94 113 HIS A C 1
ATOM 893 O O . HIS A 1 113 ? 11.205 7.096 -45.343 1.00 84.94 113 HIS A O 1
ATOM 899 N N . ASP A 1 114 ? 11.365 5.836 -43.495 1.00 93.62 114 ASP A N 1
ATOM 900 C CA . ASP A 1 114 ? 10.212 6.408 -42.818 1.00 93.62 114 ASP A CA 1
ATOM 901 C C . ASP A 1 114 ? 10.570 7.779 -42.229 1.00 93.62 114 ASP A C 1
ATOM 903 O O . ASP A 1 114 ? 11.649 7.982 -41.665 1.00 93.62 114 ASP A O 1
ATOM 907 N N . PHE A 1 115 ? 9.666 8.744 -42.388 1.00 91.12 115 PHE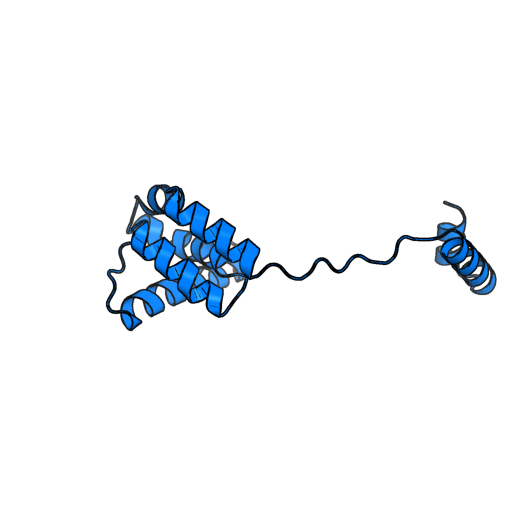 A N 1
ATOM 908 C CA . PHE A 1 115 ? 9.900 10.113 -41.938 1.00 91.12 115 PHE A CA 1
ATOM 909 C C . PHE A 1 115 ? 10.099 10.196 -40.419 1.00 91.12 115 PHE A C 1
ATOM 911 O O . PHE A 1 115 ? 10.962 10.955 -39.974 1.00 91.12 115 PHE A O 1
ATOM 918 N N . ASP A 1 116 ? 9.345 9.422 -39.634 1.00 92.94 116 ASP A N 1
ATOM 919 C CA . ASP A 1 116 ? 9.413 9.474 -38.172 1.00 92.94 116 ASP A CA 1
ATOM 920 C C . ASP A 1 116 ? 10.727 8.862 -37.663 1.00 92.94 116 ASP A C 1
ATOM 922 O O . ASP A 1 116 ? 11.355 9.415 -36.753 1.00 92.94 116 ASP A O 1
ATOM 926 N N . ASP A 1 117 ? 11.196 7.781 -38.292 1.00 91.19 117 ASP A N 1
ATOM 927 C CA . ASP A 1 117 ? 12.481 7.150 -37.965 1.00 91.19 117 ASP A CA 1
ATOM 928 C C . ASP A 1 117 ? 13.668 8.080 -38.282 1.00 91.19 117 ASP A C 1
ATOM 930 O O . ASP A 1 117 ? 14.578 8.246 -37.461 1.00 91.19 117 ASP A O 1
ATOM 934 N N . LEU A 1 118 ? 13.645 8.733 -39.450 1.00 88.88 118 LEU A N 1
ATOM 935 C CA . LEU A 1 118 ? 14.676 9.691 -39.870 1.00 88.88 118 LEU A CA 1
ATOM 936 C C . LEU A 1 118 ? 14.673 10.958 -39.007 1.00 88.88 118 LEU A C 1
ATOM 938 O O . LEU A 1 118 ? 15.735 11.468 -38.636 1.00 88.88 118 LEU A O 1
ATOM 942 N N . LEU A 1 119 ? 13.487 11.460 -38.652 1.00 90.75 119 LEU A N 1
ATOM 943 C CA . LEU A 1 119 ? 13.353 12.591 -37.740 1.00 90.75 119 LEU A CA 1
ATOM 944 C C . LEU A 1 119 ? 13.947 12.244 -36.372 1.00 90.75 119 LEU A C 1
ATOM 946 O O . LEU A 1 119 ? 14.744 13.014 -35.839 1.00 90.75 119 LEU A O 1
ATOM 950 N N . PHE A 1 120 ? 13.625 11.070 -35.828 1.00 87.50 120 PHE A N 1
ATOM 951 C CA . PHE A 1 120 ? 14.159 10.636 -34.539 1.00 87.50 120 PHE A CA 1
ATOM 952 C C . PHE A 1 120 ? 15.687 10.457 -34.560 1.00 87.50 120 PHE A C 1
ATOM 954 O O . PHE A 1 120 ? 16.341 10.733 -33.559 1.00 87.50 120 PHE A O 1
ATOM 961 N N . ALA A 1 121 ? 16.279 10.047 -35.685 1.00 86.88 121 ALA A N 1
ATOM 962 C CA . ALA A 1 121 ? 17.731 9.887 -35.815 1.00 86.88 121 ALA A CA 1
ATOM 963 C C . ALA A 1 121 ? 18.525 11.211 -35.830 1.00 86.88 121 ALA A C 1
ATOM 965 O O . ALA A 1 121 ? 19.746 11.184 -35.662 1.00 86.88 121 ALA A O 1
ATOM 966 N N . THR A 1 122 ? 17.866 12.354 -36.050 1.00 85.19 122 THR A N 1
ATOM 967 C CA . THR A 1 122 ? 18.523 13.665 -36.239 1.00 85.19 122 THR A CA 1
ATOM 968 C C . THR A 1 122 ? 18.316 14.661 -35.090 1.00 85.19 122 THR A C 1
ATOM 970 O O . THR A 1 122 ? 18.920 15.735 -35.118 1.00 85.19 122 THR A O 1
ATOM 973 N N . ILE A 1 123 ? 17.494 14.315 -34.091 1.00 73.31 123 ILE A N 1
ATOM 974 C CA . ILE A 1 123 ? 17.230 15.103 -32.868 1.00 73.31 123 ILE A CA 1
ATOM 975 C C . ILE A 1 123 ? 18.246 14.758 -31.775 1.00 73.31 123 ILE A C 1
ATOM 977 O O . ILE A 1 123 ? 18.721 15.706 -31.108 1.00 73.31 123 ILE A O 1
#

Radius of gyration: 23.52 Å; chains: 1; bounding box: 46×29×61 Å

pLDDT: mean 89.34, std 9.08, range [50.31, 98.19]